Protein AF-A0A7C3AGG8-F1 (afdb_monomer)

Mean predicted aligned error: 9.26 Å

Secondary structure (DSSP, 8-state):
-------------------------B-STTSTTSS---------SS--GGG-S-----SS---PPPEEETTEEEEE-TTSEEEEEEESSSEEEEEEEE-SS---PPPEEETTEEEEE-SS-EEEEEPPP-

Solvent-accessible surface area (backbone atoms only — not comparable to full-atom values): 8206 Å² total; per-residue (Å²): 135,89,82,90,82,85,85,77,81,79,82,83,80,80,77,78,79,73,78,77,72,78,70,55,71,25,35,24,70,39,26,86,84,54,76,60,78,73,89,82,82,80,75,78,94,71,84,60,84,83,69,51,69,74,86,80,88,64,96,54,54,62,80,24,50,65,24,29,49,85,44,28,37,41,3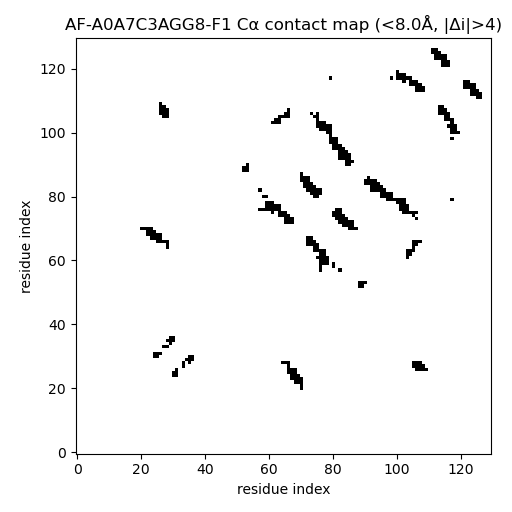3,38,17,31,71,12,32,42,38,31,28,38,62,66,75,58,73,44,85,73,48,77,42,80,67,87,42,42,18,61,47,46,43,36,53,58,93,76,28,39,38,41,51,38,80,90,48,79,45,78,47,66,73,78,82,127

Sequence (130 aa):
MHTHGSITRAVLASLLLSSAAFAGTWPRFRGPNGQGISDARTLPIQWTDEDYAWKIDLPGTGPSSPVWLDNRLYCITREGRCVVLQAGRNYSLLAVNDLGEPSDATPAVADERMYLRTSSRLMCLTAKRQ

pLDDT: mean 86.28, std 18.09, range [36.0, 98.44]

Radius of gyration: 22.55 Å; Cα contacts (8 Å, |Δi|>4): 213; chains: 1; bounding box: 60×29×83 Å

Structure (mmCIF, N/CA/C/O backbone):
data_AF-A0A7C3AGG8-F1
#
_entry.id   AF-A0A7C3AGG8-F1
#
loop_
_atom_site.group_PDB
_atom_site.id
_atom_site.type_symbol
_atom_site.label_atom_id
_atom_site.label_alt_id
_atom_site.label_comp_id
_atom_site.label_asym_id
_atom_site.label_entity_id
_atom_site.label_seq_id
_atom_site.pdbx_PDB_ins_code
_atom_site.Cartn_x
_atom_site.Cartn_y
_atom_site.Cartn_z
_atom_site.occupancy
_atom_site.B_iso_or_equiv
_atom_site.auth_seq_id
_atom_site.auth_comp_id
_atom_site.auth_asym_id
_atom_site.auth_atom_id
_atom_site.pdbx_PDB_model_num
ATOM 1 N N . MET A 1 1 ? -41.739 -16.751 -65.254 1.00 41.16 1 MET A N 1
ATOM 2 C CA . MET A 1 1 ? -40.263 -16.740 -65.280 1.00 41.16 1 MET A CA 1
ATOM 3 C C . MET A 1 1 ? -39.810 -15.959 -64.058 1.00 41.16 1 MET A C 1
ATOM 5 O O . MET A 1 1 ? -40.237 -14.827 -63.887 1.00 41.16 1 MET A O 1
ATOM 9 N N . HIS A 1 2 ? -39.134 -16.647 -63.142 1.00 40.78 2 HIS A N 1
ATOM 10 C CA . HIS A 1 2 ? -38.761 -16.186 -61.803 1.00 40.78 2 HIS A CA 1
ATOM 11 C C . HIS A 1 2 ? -37.865 -14.941 -61.820 1.00 40.78 2 HIS A C 1
ATOM 13 O O . HIS A 1 2 ? -37.030 -14.849 -62.707 1.00 40.78 2 HIS A O 1
ATOM 19 N N . THR A 1 3 ? -37.973 -14.085 -60.793 1.00 41.75 3 THR A N 1
ATOM 20 C CA . THR A 1 3 ? -36.878 -13.826 -59.829 1.00 41.75 3 THR A CA 1
ATOM 21 C C . THR A 1 3 ? -37.359 -12.952 -58.664 1.00 41.75 3 THR A C 1
ATOM 23 O O . THR A 1 3 ? -37.824 -11.833 -58.862 1.00 41.75 3 THR A O 1
ATOM 26 N N . HIS A 1 4 ? -37.214 -13.479 -57.446 1.00 42.56 4 HIS A N 1
ATOM 27 C CA . HIS A 1 4 ? -37.256 -12.741 -56.182 1.00 42.56 4 HIS A CA 1
ATOM 28 C C . HIS A 1 4 ? -35.941 -11.974 -55.972 1.00 42.56 4 HIS A C 1
ATOM 30 O O . HIS A 1 4 ? -34.875 -12.503 -56.274 1.00 42.56 4 HIS A O 1
ATOM 36 N N . GLY A 1 5 ? -36.007 -10.784 -55.372 1.00 36.00 5 GLY A N 1
ATOM 37 C CA . GLY A 1 5 ? -34.848 -10.066 -54.836 1.00 36.00 5 GLY A CA 1
ATOM 38 C C . GLY A 1 5 ? -35.155 -9.548 -53.433 1.00 36.00 5 GLY A C 1
ATOM 39 O O . GLY A 1 5 ? -35.683 -8.453 -53.277 1.00 36.00 5 GLY A O 1
ATOM 40 N N . SER A 1 6 ? -34.872 -10.367 -52.418 1.00 41.41 6 SER A N 1
ATOM 41 C CA . SER A 1 6 ? -34.982 -10.018 -50.997 1.00 41.41 6 SER A CA 1
ATOM 42 C C . SER A 1 6 ? -33.801 -9.134 -50.594 1.00 41.41 6 SER A C 1
ATOM 44 O O . SER A 1 6 ? -32.658 -9.585 -50.627 1.00 41.41 6 SER A O 1
ATOM 46 N N . ILE A 1 7 ? -34.060 -7.886 -50.200 1.00 52.44 7 ILE A N 1
ATOM 47 C CA . ILE A 1 7 ? -33.045 -7.000 -49.616 1.00 52.44 7 ILE A CA 1
ATOM 48 C C . ILE A 1 7 ? -33.050 -7.222 -48.103 1.00 52.44 7 ILE A C 1
ATOM 50 O O . ILE A 1 7 ? -33.751 -6.538 -47.360 1.00 52.44 7 ILE A O 1
ATOM 54 N N . THR A 1 8 ? -32.257 -8.180 -47.634 1.00 45.53 8 THR A N 1
ATOM 55 C CA . THR A 1 8 ? -31.951 -8.315 -46.206 1.00 45.53 8 THR A CA 1
ATOM 56 C C . THR A 1 8 ? -30.713 -7.465 -45.918 1.00 45.53 8 THR A C 1
ATOM 58 O O . THR A 1 8 ? -29.589 -7.869 -46.206 1.00 45.53 8 THR A O 1
ATOM 61 N N . ARG A 1 9 ? -30.902 -6.243 -45.405 1.00 51.81 9 ARG A N 1
ATOM 62 C CA . ARG A 1 9 ? -29.795 -5.395 -44.931 1.00 51.81 9 ARG A CA 1
ATOM 63 C C . ARG A 1 9 ? -29.236 -5.985 -43.635 1.00 51.81 9 ARG A C 1
ATOM 65 O O . ARG A 1 9 ? -29.925 -6.018 -42.620 1.00 51.81 9 ARG A O 1
ATOM 72 N N . ALA A 1 10 ? -27.997 -6.460 -43.697 1.00 49.22 10 ALA A N 1
ATOM 73 C CA . ALA A 1 10 ? -27.245 -6.970 -42.560 1.00 49.22 10 ALA A CA 1
ATOM 74 C C . ALA A 1 10 ? -27.031 -5.876 -41.498 1.00 49.22 10 ALA A C 1
ATOM 76 O O . ALA 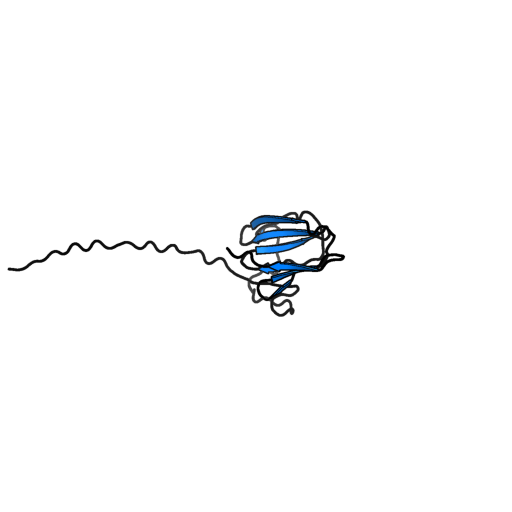A 1 10 ? -26.577 -4.774 -41.809 1.00 49.22 10 ALA A O 1
ATOM 77 N N . VAL A 1 11 ? -27.345 -6.194 -40.241 1.00 51.88 11 VAL A N 1
ATOM 78 C CA . VAL A 1 11 ? -26.970 -5.397 -39.068 1.00 51.88 11 VAL A CA 1
ATOM 79 C C . VAL A 1 11 ? -25.490 -5.660 -38.793 1.00 51.88 11 VAL A C 1
ATOM 81 O O . VAL A 1 11 ? -25.108 -6.784 -38.471 1.00 51.88 11 VAL A O 1
ATOM 84 N N . LEU A 1 12 ? -24.646 -4.640 -38.952 1.00 51.59 12 LEU A N 1
ATOM 85 C CA . LEU A 1 12 ? -23.227 -4.717 -38.612 1.00 51.59 12 LEU A CA 1
ATOM 86 C C . LEU A 1 12 ? -23.092 -4.618 -37.083 1.00 51.59 12 LEU A C 1
ATOM 88 O O . LEU A 1 12 ? -23.185 -3.534 -36.512 1.00 51.59 12 LEU A O 1
ATOM 92 N N . ALA A 1 13 ? -22.914 -5.753 -36.408 1.00 54.69 13 ALA A N 1
ATOM 93 C CA . ALA A 1 13 ? -22.566 -5.782 -34.992 1.00 54.69 13 ALA A CA 1
ATOM 94 C C . ALA A 1 13 ? -21.086 -5.399 -34.835 1.00 54.69 13 ALA A C 1
ATOM 96 O O . ALA A 1 13 ? -20.188 -6.193 -35.111 1.00 54.69 13 ALA A O 1
ATOM 97 N N . SER A 1 14 ? -20.819 -4.164 -34.421 1.00 61.00 14 SER A N 1
ATOM 98 C CA . SER A 1 14 ? -19.486 -3.713 -34.024 1.00 61.00 14 SER A CA 1
ATOM 99 C C . SER A 1 14 ? -19.086 -4.396 -32.712 1.00 61.00 14 SER A C 1
ATOM 101 O O . SER A 1 14 ? -19.568 -4.016 -31.644 1.00 61.00 14 SER A O 1
ATOM 103 N N . LEU A 1 15 ? -18.219 -5.414 -32.786 1.00 60.12 15 LEU A N 1
ATOM 104 C CA . LEU A 1 15 ? -17.567 -5.991 -31.610 1.00 60.12 15 LEU A CA 1
ATOM 105 C C . LEU A 1 15 ? -16.642 -4.938 -30.988 1.00 60.12 15 LEU A C 1
ATOM 107 O O . LEU A 1 15 ? -15.581 -4.626 -31.526 1.00 60.12 15 LEU A O 1
ATOM 111 N N . LEU A 1 16 ? -17.039 -4.408 -29.833 1.00 58.28 16 LEU A N 1
ATOM 112 C CA . LEU A 1 16 ? -16.130 -3.717 -28.929 1.00 58.28 16 LEU A CA 1
ATOM 113 C C . LEU A 1 16 ? -15.130 -4.757 -28.411 1.00 58.28 16 LEU A C 1
ATOM 115 O O . LEU A 1 16 ? -15.477 -5.601 -27.586 1.00 58.28 16 LEU A O 1
ATOM 119 N N . LEU A 1 17 ? -13.893 -4.723 -28.912 1.00 53.06 17 LEU A N 1
ATOM 120 C CA . LEU A 1 17 ? -12.782 -5.421 -28.271 1.00 53.06 17 LEU A CA 1
ATOM 121 C C . LEU A 1 17 ? -12.525 -4.728 -26.929 1.00 53.06 17 LEU A C 1
ATOM 123 O O . LEU A 1 17 ? -11.778 -3.753 -26.844 1.00 53.06 17 LEU A O 1
ATOM 127 N N . SER A 1 18 ? -13.173 -5.216 -25.874 1.00 58.22 18 SER A N 1
ATOM 128 C CA . SER A 1 18 ? -12.783 -4.899 -24.507 1.00 58.22 18 SER A CA 1
ATOM 129 C C . SER A 1 18 ? -11.335 -5.341 -24.334 1.00 58.22 18 SER A C 1
ATOM 131 O O . SER A 1 18 ? -11.038 -6.534 -24.362 1.00 58.22 18 SER A O 1
ATOM 133 N N . SER A 1 19 ? -10.427 -4.375 -24.193 1.00 57.91 19 SER A N 1
ATOM 134 C CA . SER A 1 19 ? -9.077 -4.624 -23.698 1.00 57.91 19 SER A CA 1
ATOM 135 C C . SER A 1 19 ? -9.210 -5.417 -22.400 1.00 57.91 19 SER A C 1
ATOM 137 O O . SER A 1 19 ? -9.727 -4.900 -21.407 1.00 57.91 19 SER A O 1
ATOM 139 N N . ALA A 1 20 ? -8.823 -6.692 -22.422 1.00 54.72 20 ALA A N 1
ATOM 140 C CA . ALA A 1 20 ? -8.723 -7.479 -21.209 1.00 54.72 20 ALA A CA 1
ATOM 141 C C . ALA A 1 20 ? -7.612 -6.845 -20.368 1.00 54.72 20 ALA A C 1
ATOM 143 O O . ALA A 1 20 ? -6.425 -7.056 -20.617 1.00 54.72 20 ALA A O 1
ATOM 144 N N . ALA A 1 21 ? -7.999 -6.006 -19.406 1.00 55.34 21 ALA A N 1
ATOM 145 C CA . ALA A 1 21 ? -7.084 -5.545 -18.381 1.00 55.34 21 ALA A CA 1
ATOM 146 C C . ALA A 1 21 ? -6.508 -6.787 -17.693 1.00 55.34 21 ALA A C 1
ATOM 148 O O . ALA A 1 21 ? -7.246 -7.706 -17.333 1.00 55.34 21 ALA A O 1
ATOM 149 N N . PHE A 1 22 ? -5.186 -6.838 -17.564 1.00 55.91 22 PHE A N 1
ATOM 150 C CA . PHE A 1 22 ? -4.497 -7.966 -16.959 1.00 55.91 22 PHE A CA 1
ATOM 151 C C . PHE A 1 22 ? -4.847 -8.015 -15.465 1.00 55.91 22 PHE A C 1
ATOM 153 O O . PHE A 1 22 ? -4.269 -7.299 -14.651 1.00 55.91 22 PHE A O 1
ATOM 160 N N . ALA A 1 23 ? -5.849 -8.817 -15.110 1.00 60.97 23 ALA A N 1
ATOM 161 C CA . ALA A 1 23 ? -6.329 -8.971 -13.744 1.00 60.97 23 ALA A CA 1
ATOM 162 C C . ALA A 1 23 ? -5.416 -9.933 -12.966 1.00 60.97 23 ALA A C 1
ATOM 164 O O . ALA A 1 23 ? -5.757 -11.088 -12.721 1.00 60.97 23 ALA A O 1
ATOM 165 N N . GLY A 1 24 ? -4.220 -9.467 -12.605 1.00 73.12 24 GLY A N 1
ATOM 166 C CA . GLY A 1 24 ? -3.381 -10.140 -11.615 1.00 73.12 24 GLY A CA 1
ATOM 167 C C . GLY A 1 24 ? -3.902 -9.888 -10.197 1.00 73.12 24 GLY A C 1
ATOM 168 O O . GLY A 1 24 ? -4.408 -8.805 -9.907 1.00 73.12 24 GLY A O 1
ATOM 169 N N . THR A 1 25 ? -3.783 -10.877 -9.306 1.00 87.75 25 THR A N 1
ATOM 170 C CA . THR A 1 25 ? -4.129 -10.726 -7.881 1.00 87.75 25 THR A CA 1
ATOM 171 C C . THR A 1 25 ? -2.937 -11.095 -6.999 1.00 87.75 25 THR A C 1
ATOM 173 O O . THR A 1 25 ? -2.364 -12.175 -7.124 1.00 87.75 25 THR A O 1
ATOM 176 N N . TRP A 1 26 ? -2.579 -10.203 -6.077 1.00 95.12 26 TRP A N 1
ATOM 177 C CA . TRP A 1 26 ? -1.569 -10.396 -5.035 1.00 95.12 26 TRP A CA 1
ATOM 178 C C . TRP A 1 26 ? -2.149 -9.883 -3.708 1.00 95.12 26 TRP A C 1
ATOM 180 O O . TRP A 1 26 ? -1.904 -8.740 -3.321 1.00 95.12 26 TRP A O 1
ATOM 190 N N . PRO A 1 27 ? -2.986 -10.687 -3.030 1.00 95.25 27 PRO A N 1
ATOM 191 C CA . PRO A 1 27 ? -3.999 -10.177 -2.103 1.00 95.25 27 PRO A CA 1
ATOM 192 C C . PRO A 1 27 ? -3.474 -9.874 -0.691 1.00 95.25 27 PRO A C 1
ATOM 194 O O . PRO A 1 27 ? -4.218 -9.373 0.147 1.00 95.25 27 PRO A O 1
ATOM 197 N N . ARG A 1 28 ? -2.224 -10.227 -0.379 1.00 95.88 28 ARG A N 1
ATOM 198 C CA . ARG A 1 28 ? -1.649 -10.182 0.976 1.00 95.88 28 ARG A CA 1
ATOM 199 C C . ARG A 1 28 ? -0.127 -10.128 0.922 1.00 95.88 28 ARG A C 1
ATOM 201 O O . ARG A 1 28 ? 0.476 -10.358 -0.130 1.00 95.88 28 ARG A O 1
ATOM 208 N N . PHE A 1 29 ? 0.501 -9.926 2.081 1.00 96.50 29 PHE A N 1
ATOM 209 C CA . PHE A 1 29 ? 1.945 -10.106 2.226 1.00 96.50 29 PHE A CA 1
ATOM 210 C C . PHE A 1 29 ? 2.362 -11.489 1.707 1.00 96.50 29 PHE A C 1
ATOM 212 O O . PHE A 1 29 ? 1.791 -12.508 2.111 1.00 96.50 29 PHE A O 1
ATOM 219 N N . ARG A 1 30 ? 3.351 -11.502 0.804 1.00 95.56 30 ARG A N 1
ATOM 220 C CA . ARG A 1 30 ? 3.853 -12.700 0.108 1.00 95.56 30 ARG A CA 1
ATOM 221 C C . ARG A 1 30 ? 2.841 -13.404 -0.818 1.00 95.56 30 ARG A C 1
ATOM 223 O O . ARG A 1 30 ? 3.021 -14.574 -1.141 1.00 95.56 30 ARG A O 1
ATOM 230 N N . GLY A 1 31 ? 1.810 -12.709 -1.286 1.00 94.75 31 GLY A N 1
ATOM 231 C CA . GLY A 1 31 ? 0.997 -13.166 -2.415 1.00 94.75 31 GLY A CA 1
ATOM 232 C C . GLY A 1 31 ? -0.035 -14.247 -2.080 1.00 94.75 31 GLY A C 1
ATOM 233 O O . GLY A 1 31 ? -0.292 -14.508 -0.903 1.00 94.75 31 GLY A O 1
ATOM 234 N N . PRO A 1 32 ? -0.664 -14.863 -3.100 1.00 93.00 32 PRO A N 1
ATOM 235 C CA . PRO A 1 32 ? -1.879 -15.675 -2.947 1.00 93.00 32 PRO A CA 1
ATOM 236 C C . PRO A 1 32 ? -1.773 -16.823 -1.937 1.00 93.00 32 PRO A C 1
ATOM 238 O O . PRO A 1 32 ? -2.712 -17.076 -1.188 1.00 93.00 32 PRO A O 1
ATOM 241 N N . ASN A 1 33 ? -0.613 -17.477 -1.863 1.00 92.50 33 ASN A N 1
ATOM 242 C CA . ASN A 1 33 ? -0.344 -18.588 -0.946 1.00 92.50 33 ASN A CA 1
ATOM 243 C C . ASN A 1 33 ? 0.598 -18.211 0.217 1.00 92.50 33 ASN A C 1
ATOM 245 O O . ASN A 1 33 ? 1.009 -19.078 0.985 1.00 92.50 33 ASN A O 1
ATOM 249 N N . GLY A 1 34 ? 0.975 -16.933 0.345 1.00 93.50 34 GLY A N 1
ATOM 250 C CA . GLY A 1 34 ? 1.881 -16.450 1.390 1.00 93.50 34 GLY A CA 1
ATOM 251 C C . GLY A 1 34 ? 3.347 -16.884 1.246 1.00 93.50 34 GLY A C 1
ATOM 252 O O . GLY A 1 34 ? 4.122 -16.688 2.184 1.00 93.50 34 GLY A O 1
ATOM 253 N N . GLN A 1 35 ? 3.749 -17.454 0.106 1.00 95.94 35 GLN A N 1
ATOM 254 C CA . GLN A 1 35 ? 5.122 -17.927 -0.121 1.00 95.94 35 GLN A CA 1
ATOM 255 C C . GLN A 1 35 ? 6.024 -16.896 -0.810 1.00 95.94 35 GLN A C 1
ATOM 257 O O . GLN A 1 35 ? 7.242 -17.007 -0.734 1.00 95.94 35 GLN A O 1
ATOM 262 N N . GLY A 1 36 ? 5.449 -15.872 -1.440 1.00 94.00 36 GLY A N 1
ATOM 263 C CA . GLY A 1 36 ? 6.195 -14.823 -2.136 1.00 94.00 36 GLY A CA 1
ATOM 264 C C . GLY A 1 36 ? 6.676 -15.256 -3.517 1.00 94.00 36 GLY A C 1
ATOM 265 O O . GLY A 1 36 ? 7.680 -14.742 -3.996 1.00 94.00 36 GLY A O 1
ATOM 266 N N . ILE A 1 37 ? 5.979 -16.205 -4.144 1.00 93.56 37 ILE A N 1
ATOM 267 C CA . ILE A 1 37 ? 6.335 -16.760 -5.451 1.00 93.56 37 ILE A CA 1
ATOM 268 C C . ILE A 1 37 ? 5.445 -16.126 -6.524 1.00 93.56 37 ILE A C 1
ATOM 270 O O . ILE A 1 37 ? 4.231 -16.037 -6.353 1.00 93.56 37 ILE A O 1
ATOM 274 N N . SER A 1 38 ? 6.065 -15.685 -7.618 1.00 90.94 38 SER A N 1
ATOM 275 C CA . SER A 1 38 ? 5.408 -15.176 -8.824 1.00 90.94 38 SER A CA 1
ATOM 276 C C . SER A 1 38 ? 5.790 -16.043 -10.021 1.00 90.94 38 SER A C 1
ATOM 278 O O . SER A 1 38 ? 6.913 -16.546 -10.088 1.00 90.94 38 SER A O 1
ATOM 280 N N . ASP A 1 39 ? 4.883 -16.170 -10.988 1.00 90.81 39 ASP A N 1
ATOM 281 C CA . ASP A 1 39 ? 5.135 -16.873 -12.250 1.00 90.81 39 ASP A CA 1
ATOM 282 C C . ASP A 1 39 ? 5.878 -16.011 -13.283 1.00 90.81 39 ASP A C 1
ATOM 284 O O . ASP A 1 39 ? 6.229 -16.498 -14.358 1.00 90.81 39 ASP A O 1
ATOM 288 N N . ALA A 1 40 ? 6.141 -14.735 -12.979 1.00 89.81 40 ALA A N 1
ATOM 289 C CA . ALA A 1 40 ? 6.854 -13.832 -13.876 1.00 89.81 40 ALA A CA 1
ATOM 290 C C . ALA A 1 40 ? 8.278 -14.341 -14.177 1.00 89.81 40 ALA A C 1
ATOM 292 O O . ALA A 1 40 ? 9.071 -14.589 -13.270 1.00 89.81 40 ALA A O 1
ATOM 293 N N . ARG A 1 41 ? 8.617 -14.463 -15.468 1.00 90.62 41 ARG A N 1
ATOM 294 C CA . ARG A 1 41 ? 9.938 -14.930 -15.945 1.00 90.62 41 ARG A CA 1
ATOM 295 C C . ARG A 1 41 ? 10.721 -13.894 -16.750 1.00 90.62 41 ARG A C 1
ATOM 297 O O . ARG A 1 41 ? 11.845 -14.164 -17.146 1.00 90.62 41 ARG A O 1
ATOM 304 N N . THR A 1 42 ? 10.124 -12.737 -17.021 1.00 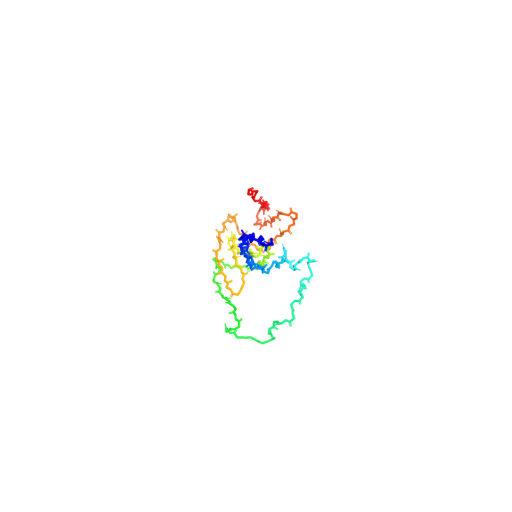90.75 42 THR A N 1
ATOM 305 C CA . THR A 1 42 ? 10.604 -11.783 -18.034 1.00 90.75 42 THR A CA 1
ATOM 306 C C . THR A 1 42 ? 11.204 -10.507 -17.448 1.00 90.75 42 THR A C 1
ATOM 308 O O . THR A 1 42 ? 11.478 -9.575 -18.197 1.00 90.75 42 THR A O 1
ATOM 311 N N . LEU A 1 43 ? 11.354 -10.419 -16.124 1.00 92.88 43 LEU A N 1
ATOM 312 C CA . LEU A 1 43 ? 11.940 -9.237 -15.495 1.00 92.88 43 LEU A CA 1
ATOM 313 C C . LEU A 1 43 ? 13.457 -9.196 -15.734 1.00 92.88 43 LEU A C 1
ATOM 315 O O . LEU A 1 43 ? 14.101 -10.250 -15.708 1.00 92.88 43 LEU A O 1
ATOM 319 N N . PRO A 1 44 ? 14.034 -8.005 -15.959 1.00 94.50 44 PRO A N 1
ATOM 320 C CA . PRO A 1 44 ? 15.468 -7.867 -16.161 1.00 94.50 44 PRO A CA 1
ATOM 321 C C . PRO A 1 44 ? 16.242 -8.180 -14.869 1.00 94.50 44 PRO A C 1
ATOM 323 O O . PRO A 1 44 ? 15.786 -7.883 -13.766 1.00 94.50 44 PRO A O 1
ATOM 326 N N . ILE A 1 45 ? 17.434 -8.772 -15.006 1.00 95.81 45 ILE A N 1
ATOM 327 C CA . ILE A 1 45 ? 18.343 -9.060 -13.875 1.00 95.81 45 ILE A CA 1
ATOM 328 C C . ILE A 1 45 ? 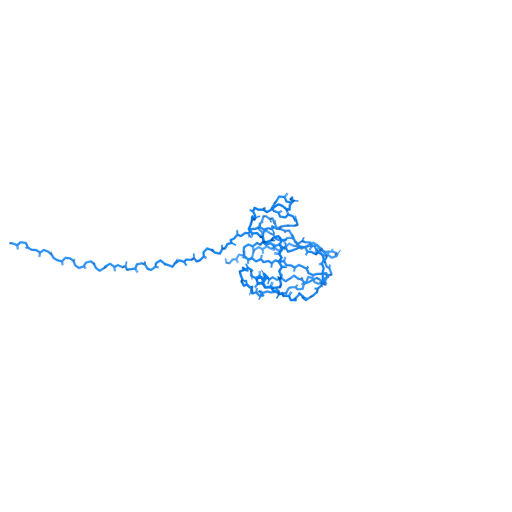19.270 -7.882 -13.530 1.00 95.81 45 ILE A C 1
ATOM 330 O O . ILE A 1 45 ? 19.883 -7.867 -12.467 1.00 95.81 45 ILE A O 1
ATOM 334 N N . GLN A 1 46 ? 19.378 -6.909 -14.434 1.00 96.88 46 GLN A N 1
ATOM 335 C CA . GLN A 1 46 ? 20.057 -5.625 -14.268 1.00 96.88 46 GLN A CA 1
ATOM 336 C C . GLN A 1 46 ? 19.154 -4.564 -14.886 1.00 96.88 46 GLN A C 1
ATOM 338 O O . GLN A 1 46 ? 18.623 -4.805 -15.967 1.00 96.88 46 GLN A O 1
ATOM 343 N N . TRP A 1 47 ? 18.975 -3.428 -14.220 1.00 96.69 47 TRP A N 1
ATOM 344 C CA . TRP A 1 47 ? 18.100 -2.367 -14.707 1.00 96.69 47 TRP A CA 1
ATOM 345 C C . TRP A 1 47 ? 18.610 -0.980 -14.323 1.00 96.69 47 TRP A C 1
ATOM 347 O O . TRP A 1 47 ? 19.403 -0.829 -13.388 1.00 96.69 47 TRP A O 1
ATOM 357 N N . THR A 1 48 ? 18.137 0.026 -15.048 1.00 97.31 48 THR A N 1
ATOM 358 C CA . THR A 1 48 ? 18.416 1.448 -14.836 1.00 97.31 48 THR A CA 1
ATOM 359 C C . THR A 1 48 ? 17.117 2.230 -14.634 1.00 97.31 48 THR A C 1
ATOM 361 O O . THR A 1 48 ? 16.032 1.659 -14.501 1.00 97.31 48 THR A O 1
ATOM 364 N N . ASP A 1 49 ? 17.219 3.557 -14.558 1.00 96.50 49 ASP A N 1
ATOM 365 C CA . ASP A 1 49 ? 16.059 4.423 -14.354 1.00 96.50 49 ASP A CA 1
ATOM 366 C C . ASP A 1 49 ? 15.076 4.395 -15.542 1.00 96.50 49 ASP A C 1
ATOM 368 O O . ASP A 1 49 ? 13.884 4.656 -15.374 1.00 96.50 49 ASP A O 1
ATOM 372 N N . GLU A 1 50 ? 15.562 4.027 -16.725 1.00 95.50 50 GLU A N 1
ATOM 373 C CA . GLU A 1 50 ? 14.800 3.901 -17.966 1.00 95.50 50 GLU A CA 1
ATOM 374 C C . GLU A 1 50 ? 13.908 2.650 -18.008 1.00 95.50 50 GLU A C 1
ATOM 376 O O . GLU A 1 50 ? 12.941 2.612 -18.771 1.00 95.50 50 GLU A O 1
ATOM 381 N N . ASP A 1 51 ? 14.197 1.638 -17.184 1.00 95.88 51 ASP A N 1
ATOM 382 C CA . ASP A 1 51 ? 13.413 0.399 -17.124 1.00 95.88 51 ASP A CA 1
ATOM 383 C C . ASP A 1 51 ? 12.148 0.535 -16.264 1.00 95.88 51 ASP A C 1
ATOM 385 O O . ASP A 1 51 ? 11.236 -0.299 -16.343 1.00 95.88 51 ASP A O 1
ATOM 389 N N . TYR A 1 52 ? 12.054 1.580 -15.433 1.00 95.56 52 TYR A N 1
ATOM 390 C CA . TYR A 1 52 ? 10.845 1.835 -14.657 1.00 95.56 52 TYR A CA 1
ATOM 391 C C . TYR A 1 52 ? 9.705 2.259 -15.584 1.00 95.56 52 TYR A C 1
ATOM 393 O O . TYR A 1 52 ? 9.757 3.304 -16.228 1.00 95.56 52 TYR A O 1
ATOM 401 N N . ALA A 1 53 ? 8.607 1.500 -15.568 1.00 95.19 53 ALA A N 1
ATOM 402 C CA . ALA A 1 53 ? 7.369 1.922 -16.223 1.00 95.19 53 ALA A CA 1
ATOM 403 C C . ALA A 1 53 ? 6.850 3.251 -15.642 1.00 95.19 53 ALA A C 1
ATOM 405 O O . ALA A 1 53 ? 6.296 4.081 -16.360 1.00 95.19 53 ALA A O 1
ATOM 406 N N . TRP A 1 54 ? 7.027 3.446 -14.333 1.00 96.31 54 TRP A N 1
ATOM 407 C CA . TRP A 1 54 ? 6.697 4.675 -13.623 1.00 96.31 54 TRP A CA 1
ATOM 408 C C . TRP A 1 54 ? 7.326 4.691 -12.226 1.00 96.31 54 TRP A C 1
ATOM 410 O O . TRP A 1 54 ? 7.599 3.645 -11.636 1.00 96.31 54 TRP A O 1
ATOM 420 N N . LYS A 1 55 ? 7.507 5.901 -11.686 1.00 95.50 55 LYS A N 1
ATOM 421 C CA . LYS A 1 55 ? 7.882 6.179 -10.293 1.00 95.50 55 LYS A CA 1
ATOM 422 C C . LYS A 1 55 ? 6.927 7.230 -9.736 1.00 95.50 55 LYS A C 1
ATOM 424 O O . LYS A 1 55 ? 6.555 8.153 -10.460 1.00 95.50 55 LYS A O 1
ATOM 429 N N . ILE A 1 56 ? 6.529 7.078 -8.476 1.00 95.25 56 ILE A N 1
ATOM 430 C CA . ILE A 1 56 ? 5.686 8.051 -7.776 1.00 95.25 56 ILE A CA 1
ATOM 431 C C . ILE A 1 56 ? 6.218 8.285 -6.372 1.00 95.25 56 ILE A C 1
ATOM 433 O O . ILE A 1 56 ? 6.674 7.343 -5.721 1.00 95.25 56 ILE A O 1
ATOM 437 N N . ASP A 1 57 ? 6.076 9.515 -5.895 1.00 96.25 57 ASP A N 1
ATOM 438 C CA . ASP A 1 57 ? 6.259 9.820 -4.485 1.00 96.25 57 ASP A CA 1
ATOM 439 C C . ASP A 1 57 ? 4.987 9.450 -3.723 1.00 96.25 57 ASP A C 1
ATOM 441 O O . ASP A 1 57 ? 3.870 9.810 -4.109 1.00 96.25 57 ASP A O 1
ATOM 445 N N . LEU A 1 58 ? 5.150 8.708 -2.630 1.00 96.81 58 LEU A N 1
ATOM 446 C CA . LEU A 1 58 ? 4.057 8.417 -1.713 1.00 96.81 58 LEU A CA 1
ATOM 447 C C . LEU A 1 58 ? 3.972 9.518 -0.645 1.00 96.81 58 LEU A C 1
ATOM 449 O O . LEU A 1 58 ? 5.003 10.048 -0.228 1.00 96.81 58 LEU A O 1
ATOM 453 N N . PRO A 1 59 ? 2.766 9.855 -0.152 1.00 96.62 59 PRO A N 1
ATOM 454 C CA . PRO A 1 59 ? 2.569 10.825 0.921 1.00 96.62 59 PRO A CA 1
ATOM 455 C C . PRO A 1 59 ? 2.921 10.206 2.283 1.00 96.62 59 PRO A C 1
ATOM 457 O O . PRO A 1 59 ? 2.063 10.073 3.156 1.00 96.62 59 PRO A O 1
ATOM 460 N N . GLY A 1 60 ? 4.170 9.768 2.437 1.00 96.31 60 GLY A N 1
ATOM 461 C CA . GLY A 1 60 ? 4.625 9.041 3.609 1.00 96.31 60 GLY A CA 1
ATOM 462 C C . GLY A 1 60 ? 5.693 7.991 3.322 1.00 96.31 60 GLY A C 1
ATOM 463 O O . GLY A 1 60 ? 6.076 7.749 2.180 1.00 96.31 60 GLY A O 1
ATOM 464 N N . THR A 1 61 ? 6.157 7.337 4.381 1.00 97.00 61 THR A N 1
ATOM 465 C CA . THR A 1 61 ? 7.165 6.264 4.327 1.00 97.00 61 THR A CA 1
ATOM 466 C C . THR A 1 61 ? 6.618 5.012 4.983 1.00 97.00 61 THR A C 1
ATOM 468 O O . THR A 1 61 ? 5.702 5.112 5.778 1.00 97.00 61 THR A O 1
ATOM 471 N N . GLY A 1 62 ? 7.164 3.823 4.747 1.00 95.06 62 GLY A N 1
ATOM 472 C CA . GLY A 1 62 ? 6.768 2.668 5.554 1.00 95.06 62 GLY A CA 1
ATOM 473 C C . GLY A 1 62 ? 7.192 1.326 4.978 1.00 95.06 62 GLY A C 1
ATOM 474 O O . GLY A 1 62 ? 7.586 1.254 3.816 1.00 95.06 62 GLY A O 1
ATOM 475 N N . PRO A 1 63 ? 7.114 0.259 5.787 1.00 96.19 63 PRO A N 1
ATOM 476 C CA . PRO A 1 63 ? 7.523 -1.083 5.391 1.00 96.19 63 PRO A CA 1
ATOM 477 C C . PRO A 1 63 ? 6.393 -1.898 4.741 1.00 96.19 63 PRO A C 1
ATOM 479 O O . PRO A 1 63 ? 6.630 -3.028 4.312 1.00 96.19 63 PRO A O 1
ATOM 482 N N . SER A 1 64 ? 5.159 -1.380 4.699 1.00 96.88 64 SER A N 1
ATOM 483 C CA . SER A 1 64 ? 4.021 -2.118 4.150 1.00 96.88 64 SER A CA 1
ATOM 484 C C . SER A 1 64 ? 4.258 -2.473 2.683 1.00 96.88 64 SER A C 1
ATOM 486 O O . SER A 1 64 ? 4.557 -1.617 1.855 1.00 96.88 64 SER A O 1
ATOM 488 N N . SER A 1 65 ? 4.030 -3.739 2.335 1.00 96.19 65 SER A N 1
ATOM 489 C CA . SER A 1 65 ? 3.994 -4.159 0.936 1.00 96.19 65 SER A CA 1
ATOM 490 C C . SER A 1 65 ? 2.706 -3.672 0.256 1.00 96.19 65 SER A C 1
ATOM 492 O O . SER A 1 65 ? 1.688 -3.496 0.935 1.00 96.19 65 SER A O 1
ATOM 494 N N . PRO A 1 66 ? 2.708 -3.469 -1.072 1.00 95.75 66 PRO A N 1
ATOM 495 C CA . PRO A 1 66 ? 1.478 -3.238 -1.812 1.00 95.75 66 PRO A CA 1
ATOM 496 C C . PRO A 1 66 ? 0.660 -4.532 -1.945 1.00 95.75 66 PRO A C 1
ATOM 498 O O . PRO A 1 66 ? 1.209 -5.634 -2.016 1.00 95.75 66 PRO A O 1
ATOM 501 N N . VAL A 1 67 ? -0.659 -4.384 -2.030 1.00 96.38 67 VAL A N 1
ATOM 502 C CA . VAL A 1 67 ? -1.603 -5.447 -2.406 1.00 96.38 67 VAL A CA 1
ATOM 503 C C . VAL A 1 67 ? -2.209 -5.124 -3.764 1.00 96.38 67 VAL A C 1
ATOM 505 O O . VAL A 1 67 ? -2.592 -3.980 -3.997 1.00 96.38 67 VAL A O 1
ATOM 508 N N . TRP A 1 68 ? -2.313 -6.121 -4.645 1.00 95.00 68 TRP A N 1
ATOM 509 C CA . TRP A 1 68 ? -2.926 -5.987 -5.970 1.00 95.00 68 TRP A CA 1
ATOM 510 C C . TRP A 1 68 ? -4.250 -6.748 -6.030 1.00 95.00 68 TRP A C 1
ATOM 512 O O . TRP A 1 68 ? -4.277 -7.957 -5.794 1.00 95.00 68 TRP A O 1
ATOM 522 N N . LEU A 1 69 ? -5.335 -6.047 -6.348 1.00 91.44 69 LEU A N 1
ATOM 523 C CA . LEU A 1 69 ? -6.669 -6.612 -6.544 1.00 91.44 69 LEU A CA 1
ATOM 524 C C . LEU A 1 69 ? -7.377 -5.845 -7.663 1.00 91.44 69 LEU A C 1
ATOM 526 O O . LEU A 1 69 ? -7.372 -4.617 -7.639 1.00 91.44 69 LEU A O 1
ATOM 530 N N . ASP A 1 70 ? -7.986 -6.538 -8.625 1.00 87.75 70 ASP A N 1
ATOM 531 C CA . ASP A 1 70 ? -8.812 -5.940 -9.688 1.00 87.75 70 ASP A CA 1
ATOM 532 C C . ASP A 1 70 ? -8.190 -4.695 -10.337 1.00 87.75 70 ASP A C 1
ATOM 534 O O . ASP A 1 70 ? -8.785 -3.612 -10.390 1.00 87.75 70 ASP A O 1
ATOM 538 N N . ASN A 1 71 ? -6.947 -4.846 -10.805 1.00 88.88 71 ASN A N 1
ATOM 539 C CA . ASN A 1 71 ? -6.175 -3.789 -11.465 1.00 88.88 71 ASN A CA 1
ATOM 540 C C . ASN A 1 71 ? -5.831 -2.576 -10.571 1.00 88.88 71 ASN A C 1
ATOM 542 O O . ASN A 1 71 ? -5.406 -1.533 -11.072 1.00 88.88 71 ASN A O 1
ATOM 546 N N . ARG A 1 72 ? -5.998 -2.709 -9.250 1.00 93.12 72 ARG A N 1
ATOM 547 C CA . ARG A 1 72 ? -5.704 -1.672 -8.260 1.00 93.12 72 ARG A CA 1
ATOM 548 C C . ARG A 1 72 ? -4.626 -2.112 -7.281 1.00 93.12 72 ARG A C 1
ATOM 550 O O . ARG A 1 72 ? -4.724 -3.176 -6.674 1.00 93.12 72 ARG A O 1
ATOM 557 N N . LEU A 1 73 ? -3.610 -1.271 -7.118 1.00 96.12 73 LEU A N 1
ATOM 558 C CA . LEU A 1 73 ? -2.624 -1.379 -6.053 1.00 96.12 73 LEU A CA 1
ATOM 559 C C . LEU A 1 73 ? -3.081 -0.571 -4.844 1.00 96.12 73 LEU A C 1
ATOM 561 O O . LEU A 1 73 ? -3.468 0.588 -4.977 1.00 96.12 73 LEU A O 1
ATOM 565 N N . TYR A 1 74 ? -2.975 -1.182 -3.672 1.00 97.06 74 TYR A N 1
ATOM 566 C CA . TYR A 1 74 ? -3.235 -0.574 -2.376 1.00 97.06 74 TYR A CA 1
ATOM 567 C C . TYR A 1 74 ? -1.930 -0.563 -1.590 1.00 97.06 74 TYR A C 1
ATOM 569 O O . TYR A 1 74 ? -1.385 -1.624 -1.284 1.00 97.06 74 TYR A O 1
ATOM 577 N N . CYS A 1 75 ? -1.422 0.624 -1.274 1.00 97.50 75 CYS A N 1
ATOM 578 C CA . CYS A 1 75 ? -0.183 0.810 -0.527 1.00 97.50 75 CYS A CA 1
ATOM 579 C C . CYS A 1 75 ? -0.468 1.616 0.741 1.00 97.50 75 CYS A C 1
ATOM 581 O O . CYS A 1 75 ? -1.091 2.675 0.669 1.00 97.50 75 CYS A O 1
ATOM 583 N N . ILE A 1 76 ? -0.046 1.102 1.896 1.00 98.31 76 ILE A N 1
ATOM 584 C CA . ILE A 1 76 ? -0.156 1.809 3.173 1.00 98.31 76 ILE A CA 1
ATOM 585 C C . ILE A 1 76 ? 1.184 2.462 3.505 1.00 98.31 76 ILE A C 1
ATOM 587 O O . ILE A 1 76 ? 2.221 1.807 3.456 1.00 98.31 76 ILE A O 1
ATOM 591 N N . THR A 1 77 ? 1.159 3.735 3.883 1.00 98.44 77 THR A N 1
ATOM 592 C CA . THR A 1 77 ? 2.300 4.395 4.525 1.00 98.44 77 THR A CA 1
ATOM 593 C C . THR A 1 77 ? 2.160 4.337 6.047 1.00 98.44 77 THR A C 1
ATOM 595 O O . THR A 1 77 ? 1.053 4.253 6.587 1.00 98.44 77 THR A O 1
ATOM 598 N N . ARG A 1 78 ? 3.287 4.442 6.751 1.00 98.25 78 ARG A N 1
ATOM 599 C CA . ARG A 1 78 ? 3.403 4.469 8.213 1.00 98.25 78 ARG A CA 1
ATOM 600 C C . ARG A 1 78 ? 2.599 5.582 8.849 1.00 98.25 78 ARG A C 1
ATOM 602 O O . ARG A 1 78 ? 2.115 5.409 9.955 1.00 98.25 78 ARG A O 1
ATOM 609 N N . GLU A 1 79 ? 2.382 6.680 8.145 1.00 98.25 79 GLU A N 1
ATOM 610 C CA . GLU A 1 79 ? 1.542 7.804 8.555 1.00 98.25 79 GLU A CA 1
ATOM 611 C C . GLU A 1 79 ? 0.039 7.483 8.468 1.00 98.25 79 GLU A C 1
ATOM 613 O O . GLU A 1 79 ? -0.790 8.355 8.718 1.00 98.25 79 GLU A O 1
ATOM 618 N N . GLY A 1 80 ? -0.332 6.247 8.117 1.00 98.12 80 GLY A N 1
ATOM 619 C CA . GLY A 1 80 ? -1.722 5.817 8.041 1.00 98.12 80 GLY A CA 1
ATOM 620 C C . GLY A 1 80 ? -2.410 6.257 6.754 1.00 98.12 80 GLY A C 1
ATOM 621 O O . GLY A 1 80 ? -3.621 6.458 6.751 1.00 98.12 80 GLY A O 1
ATOM 622 N N . ARG A 1 81 ? -1.671 6.434 5.652 1.00 98.38 81 ARG A N 1
ATOM 623 C CA . ARG A 1 81 ? -2.256 6.755 4.341 1.00 98.38 81 ARG A CA 1
ATOM 624 C C . ARG A 1 81 ? -2.408 5.487 3.517 1.00 98.38 81 ARG A C 1
ATOM 626 O O . ARG A 1 81 ? -1.416 4.832 3.232 1.00 98.38 81 ARG A O 1
ATOM 633 N N . CYS A 1 82 ? -3.625 5.161 3.087 1.00 98.12 82 CYS A N 1
ATOM 634 C CA . CYS A 1 82 ? -3.865 4.122 2.087 1.00 98.12 82 CYS A CA 1
ATOM 635 C C . CYS A 1 82 ? -3.996 4.759 0.697 1.00 98.12 82 CYS A C 1
ATOM 637 O O . CYS A 1 82 ? -5.027 5.352 0.362 1.00 98.12 82 CYS A O 1
ATOM 639 N N . VAL A 1 83 ? -2.933 4.645 -0.096 1.00 98.25 83 VAL A N 1
ATOM 640 C CA . VAL A 1 83 ? -2.847 5.112 -1.483 1.00 98.25 83 VAL A CA 1
ATOM 641 C C . VAL A 1 83 ? -3.379 4.025 -2.409 1.00 98.25 83 VAL A C 1
ATOM 643 O O . VAL A 1 83 ? -2.942 2.876 -2.337 1.00 98.25 83 VAL A O 1
ATOM 646 N N . VAL A 1 84 ? -4.311 4.395 -3.287 1.00 97.69 84 VAL A N 1
ATOM 647 C CA . VAL A 1 84 ? -4.927 3.495 -4.265 1.00 97.69 84 VAL A CA 1
ATOM 648 C C . VA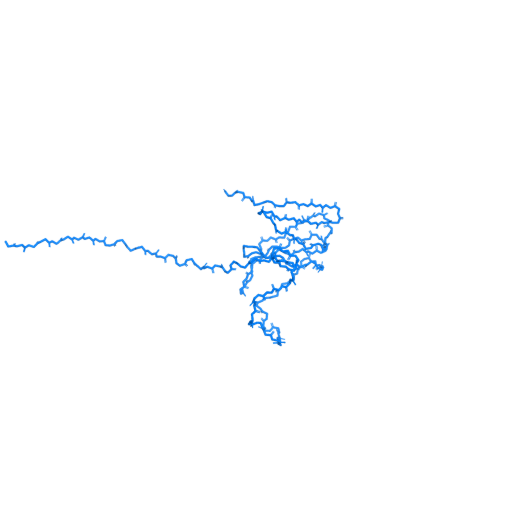L A 1 84 ? -4.556 3.947 -5.667 1.00 97.69 84 VAL A C 1
ATOM 650 O O . VAL A 1 84 ? -4.890 5.060 -6.077 1.00 97.69 84 VAL A O 1
ATOM 653 N N . LEU A 1 85 ? -3.895 3.070 -6.414 1.00 96.81 85 LEU A N 1
ATOM 654 C CA . LEU A 1 85 ? -3.468 3.315 -7.788 1.00 96.81 85 LEU A CA 1
ATOM 655 C C . LEU A 1 85 ? -4.150 2.320 -8.713 1.00 96.81 85 LEU A C 1
ATOM 657 O O . LEU A 1 85 ? -4.187 1.134 -8.406 1.00 96.81 85 LEU A O 1
ATOM 661 N N . GLN A 1 86 ? -4.605 2.761 -9.878 1.00 95.06 86 GLN A N 1
ATOM 662 C CA . GLN A 1 86 ? -4.753 1.853 -11.009 1.00 95.06 86 GLN A CA 1
ATOM 663 C C . GLN A 1 86 ? -3.381 1.697 -11.658 1.00 95.06 86 GLN A C 1
ATOM 665 O O . GLN A 1 86 ? -2.761 2.706 -11.995 1.00 95.06 86 GLN A O 1
ATOM 670 N N . ALA A 1 87 ? -2.897 0.465 -11.816 1.00 88.56 87 ALA A N 1
ATOM 671 C CA . ALA A 1 87 ? -1.520 0.211 -12.235 1.00 88.56 87 ALA A CA 1
ATOM 672 C C . ALA A 1 87 ? -1.442 -0.712 -13.457 1.00 88.56 87 ALA A C 1
ATOM 674 O O . ALA A 1 87 ? -2.075 -1.761 -13.503 1.00 88.56 87 ALA A O 1
ATOM 675 N N . GLY A 1 88 ? -0.630 -0.311 -14.433 1.00 86.38 88 GLY A N 1
ATOM 676 C CA . GLY A 1 88 ? -0.243 -1.077 -15.615 1.00 86.38 88 GLY A CA 1
ATOM 677 C C . GLY A 1 88 ? 1.075 -0.527 -16.166 1.00 86.38 88 GLY A C 1
ATOM 678 O O . GLY A 1 88 ? 1.954 -0.150 -15.394 1.00 86.38 88 GLY A O 1
ATOM 679 N N . ARG A 1 89 ? 1.209 -0.412 -17.497 1.00 88.31 89 ARG A N 1
ATOM 680 C CA . ARG A 1 89 ? 2.347 0.308 -18.113 1.00 88.31 89 ARG A CA 1
ATOM 681 C C . ARG A 1 89 ? 2.394 1.792 -17.740 1.00 88.31 89 ARG A C 1
ATOM 683 O O . ARG A 1 89 ? 3.472 2.354 -17.664 1.00 88.31 89 ARG A O 1
ATOM 690 N N . ASN A 1 90 ? 1.232 2.383 -17.484 1.00 91.81 90 ASN A N 1
ATOM 691 C CA . ASN A 1 90 ? 1.073 3.689 -16.853 1.00 91.81 90 ASN A CA 1
ATOM 692 C C . ASN A 1 90 ? 0.347 3.495 -15.517 1.00 91.81 90 ASN A C 1
ATOM 694 O O . ASN A 1 90 ? -0.210 2.420 -15.265 1.00 91.81 90 ASN A O 1
ATOM 698 N N . TYR A 1 91 ? 0.284 4.541 -14.699 1.00 94.88 91 TYR A N 1
ATOM 699 C CA . TYR A 1 91 ? -0.522 4.541 -13.482 1.00 94.88 91 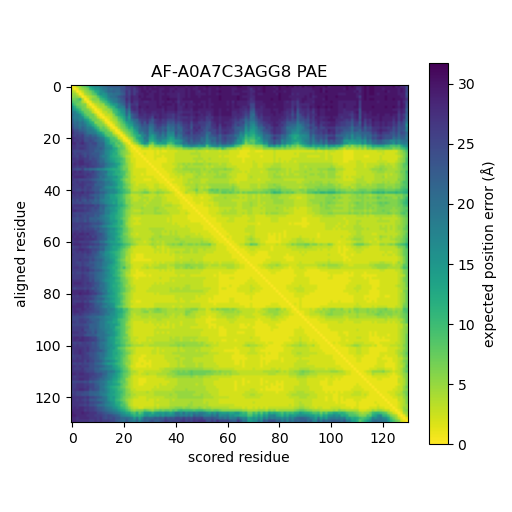TYR A CA 1
ATOM 700 C C . TYR A 1 91 ? -1.544 5.680 -13.478 1.00 94.88 91 TYR A C 1
ATOM 702 O O . TYR A 1 91 ? -1.436 6.659 -14.216 1.00 94.88 91 TYR A O 1
ATOM 710 N N . SER A 1 92 ? -2.551 5.554 -12.619 1.00 96.25 92 SER A N 1
ATOM 711 C CA . SER A 1 92 ? -3.442 6.650 -12.242 1.00 96.25 92 SER A CA 1
ATOM 712 C C . SER A 1 92 ? -3.682 6.605 -10.740 1.00 96.25 92 SER A C 1
ATOM 714 O O . SER A 1 92 ? -4.068 5.565 -10.205 1.00 96.25 92 SER A O 1
ATOM 716 N N . LEU A 1 93 ? -3.450 7.726 -10.053 1.00 97.25 93 LEU A N 1
ATOM 717 C CA . LEU A 1 93 ? -3.813 7.873 -8.647 1.00 97.25 93 LEU A CA 1
ATOM 718 C C . LEU A 1 93 ? -5.336 7.955 -8.541 1.00 97.25 93 LEU A C 1
ATOM 720 O O . LEU A 1 93 ? -5.940 8.901 -9.038 1.00 97.25 93 LEU A O 1
ATOM 724 N N . LEU A 1 94 ? -5.952 6.959 -7.909 1.00 97.62 94 LEU A N 1
ATOM 725 C CA . LEU A 1 94 ? -7.403 6.903 -7.747 1.00 97.62 94 LEU A CA 1
ATOM 726 C C . LEU A 1 94 ? -7.853 7.560 -6.444 1.00 97.62 94 LEU A C 1
ATOM 728 O O . LEU A 1 94 ? -8.886 8.222 -6.417 1.00 97.62 94 LEU A O 1
ATOM 732 N N . ALA A 1 95 ? -7.111 7.339 -5.355 1.00 98.06 95 ALA A N 1
ATOM 733 C CA . ALA A 1 95 ? -7.455 7.869 -4.040 1.00 98.06 95 ALA A CA 1
ATOM 734 C C . ALA A 1 95 ? -6.265 7.856 -3.072 1.00 98.06 95 ALA A C 1
ATOM 736 O O . ALA A 1 95 ? -5.360 7.028 -3.185 1.00 98.06 95 ALA A O 1
ATOM 737 N N . VAL A 1 96 ? -6.334 8.718 -2.057 1.00 98.25 96 VAL A N 1
ATOM 738 C CA . VAL A 1 96 ? -5.533 8.638 -0.828 1.00 98.25 96 VAL A CA 1
ATOM 739 C C . VAL A 1 96 ? -6.504 8.706 0.342 1.00 98.25 96 VAL A C 1
ATOM 741 O O . VAL A 1 96 ? -7.249 9.674 0.471 1.00 98.25 96 VAL A O 1
ATOM 744 N N . ASN A 1 97 ? -6.510 7.677 1.183 1.00 98.19 97 ASN A N 1
ATOM 745 C CA . ASN A 1 97 ? -7.423 7.571 2.318 1.00 98.19 97 ASN A CA 1
ATOM 746 C C . ASN A 1 97 ? -6.644 7.695 3.626 1.00 98.19 97 ASN A C 1
ATOM 748 O O . ASN A 1 97 ? -5.599 7.065 3.782 1.00 98.19 97 ASN A O 1
ATOM 752 N N . ASP A 1 98 ? -7.154 8.493 4.559 1.00 97.94 98 ASP A N 1
ATOM 753 C CA . ASP A 1 98 ? -6.629 8.576 5.922 1.00 97.94 98 ASP A CA 1
ATOM 754 C C . ASP A 1 98 ? -7.209 7.438 6.770 1.00 97.94 98 ASP A C 1
ATOM 756 O O . ASP A 1 98 ? -8.429 7.287 6.851 1.00 97.94 98 ASP A O 1
ATOM 760 N N . LEU A 1 99 ? -6.349 6.631 7.388 1.00 97.75 99 LEU A N 1
ATOM 761 C CA . LEU A 1 99 ? -6.747 5.577 8.324 1.00 97.75 99 LEU A CA 1
ATOM 762 C C . LEU A 1 99 ? -6.913 6.108 9.759 1.00 97.75 99 LEU A C 1
ATOM 764 O O . LEU A 1 99 ? -7.418 5.397 10.627 1.00 97.75 99 LEU A O 1
ATOM 768 N N . GLY A 1 100 ? -6.511 7.356 10.012 1.00 97.81 100 GLY A N 1
ATOM 769 C CA . GLY A 1 100 ? -6.661 8.058 11.284 1.00 97.81 100 GLY A CA 1
ATOM 770 C C . GLY A 1 100 ? -5.607 7.715 12.336 1.00 97.81 100 GLY A C 1
ATOM 771 O O . GLY A 1 100 ? -5.578 8.357 13.383 1.00 97.81 100 GLY A O 1
ATOM 772 N N . GLU A 1 101 ? -4.743 6.730 12.087 1.00 97.94 101 GLU A N 1
ATOM 773 C CA . GLU A 1 101 ? -3.605 6.404 12.946 1.00 97.94 101 GLU A CA 1
ATOM 774 C C . GLU A 1 101 ? -2.467 5.737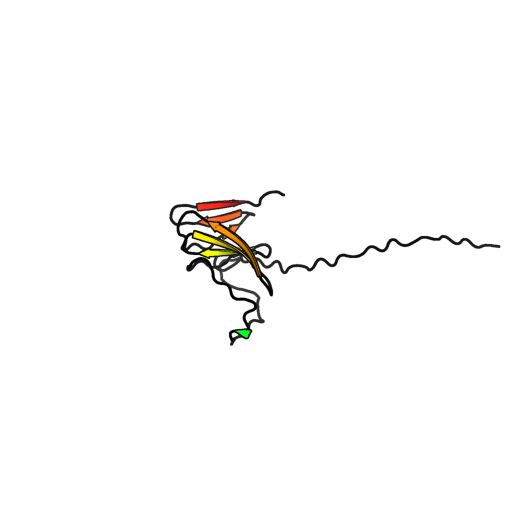 12.146 1.00 97.94 101 GLU A C 1
ATOM 776 O O . GLU A 1 101 ? -2.711 5.210 11.056 1.00 97.94 101 GLU A O 1
ATOM 781 N N . PRO A 1 102 ? -1.228 5.724 12.671 1.00 98.44 102 PRO A N 1
ATOM 782 C CA . PRO A 1 102 ? -0.094 5.087 12.010 1.00 98.44 102 PRO A CA 1
ATOM 783 C C . PRO A 1 102 ? -0.285 3.593 11.727 1.00 98.44 102 PRO A C 1
ATOM 785 O O . PRO A 1 102 ? -0.896 2.874 12.531 1.00 98.44 102 PRO A O 1
ATOM 788 N N . SER A 1 103 ? 0.297 3.104 10.628 1.00 98.38 103 SER A N 1
ATOM 789 C CA . SER A 1 103 ? 0.276 1.682 10.264 1.00 98.38 103 SER A CA 1
ATOM 790 C C . SER A 1 103 ? 1.496 1.220 9.474 1.00 98.38 103 SER A C 1
ATOM 792 O O . SER A 1 103 ? 1.777 1.722 8.397 1.00 98.38 103 SER A O 1
ATOM 794 N N . ASP A 1 104 ? 2.130 0.153 9.949 1.00 97.56 104 ASP A N 1
ATOM 795 C CA . ASP A 1 104 ? 3.159 -0.588 9.208 1.00 97.56 104 ASP A CA 1
ATOM 796 C C . ASP A 1 10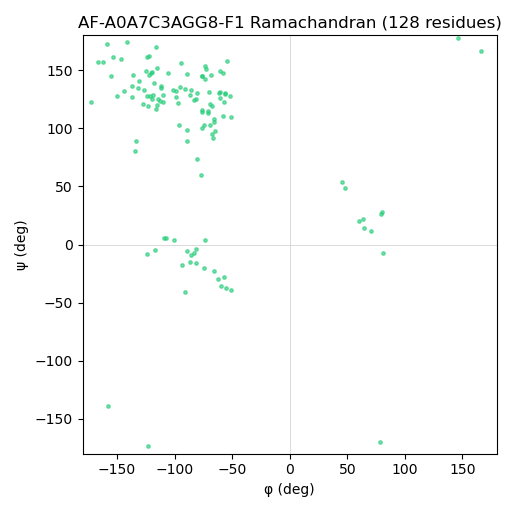4 ? 2.616 -1.875 8.562 1.00 97.56 104 ASP A C 1
ATOM 798 O O . ASP A 1 104 ? 3.364 -2.676 7.997 1.00 97.56 104 ASP A O 1
ATOM 802 N N . ALA A 1 105 ? 1.309 -2.119 8.680 1.00 97.75 105 ALA A N 1
ATOM 803 C CA . ALA A 1 105 ? 0.706 -3.387 8.305 1.00 97.75 105 ALA A CA 1
ATOM 804 C C . ALA A 1 105 ? 0.358 -3.433 6.814 1.00 97.75 105 ALA A C 1
ATOM 806 O O . ALA A 1 105 ? -0.315 -2.553 6.286 1.00 97.75 105 ALA A O 1
ATOM 807 N N . THR A 1 106 ? 0.737 -4.533 6.161 1.00 97.94 106 THR A N 1
ATOM 808 C CA . THR A 1 106 ? 0.259 -4.850 4.809 1.00 97.94 106 THR A CA 1
ATOM 809 C C . THR A 1 106 ? -1.227 -5.218 4.850 1.00 97.94 106 THR A C 1
ATOM 811 O O . THR A 1 106 ? -1.600 -6.055 5.680 1.00 97.94 106 THR A O 1
ATOM 814 N N . PRO A 1 107 ? -2.077 -4.646 3.973 1.00 97.00 107 PRO A N 1
ATOM 815 C CA . PRO A 1 107 ? -3.464 -5.076 3.823 1.00 97.00 107 PRO A CA 1
ATOM 816 C C . PRO A 1 107 ? -3.582 -6.577 3.531 1.00 97.00 107 PRO A C 1
ATOM 818 O O . PRO A 1 107 ? -2.664 -7.201 2.996 1.00 97.00 107 PRO A O 1
ATOM 821 N N . ALA A 1 108 ? -4.742 -7.157 3.824 1.00 96.94 108 ALA A N 1
ATOM 822 C CA . ALA A 1 108 ? -5.064 -8.518 3.406 1.00 96.94 108 ALA A CA 1
ATOM 823 C C . ALA A 1 108 ? -6.453 -8.567 2.777 1.00 96.94 108 ALA A C 1
ATOM 825 O O . ALA A 1 108 ? -7.397 -8.014 3.331 1.00 96.94 108 ALA A O 1
ATOM 826 N N . VAL A 1 109 ? -6.582 -9.249 1.644 1.00 95.12 109 VAL A N 1
ATOM 827 C CA . VAL A 1 109 ? -7.855 -9.463 0.956 1.00 95.12 109 VAL A CA 1
ATOM 828 C C . VAL A 1 109 ? -8.255 -10.930 1.061 1.00 95.12 109 VAL A C 1
ATOM 830 O O . VAL A 1 109 ? -7.458 -11.815 0.751 1.00 95.12 109 VAL A O 1
ATOM 833 N N . ALA A 1 110 ? -9.487 -11.176 1.499 1.00 92.56 110 ALA A N 1
ATOM 834 C CA . ALA A 1 110 ? -10.118 -12.492 1.539 1.00 92.56 110 ALA A CA 1
ATOM 835 C C . ALA A 1 110 ? -11.643 -12.332 1.504 1.00 92.56 110 ALA A C 1
ATOM 837 O O . ALA A 1 110 ? -12.166 -11.375 2.070 1.00 92.56 110 ALA A O 1
ATOM 838 N N . ASP A 1 111 ? -12.348 -13.260 0.854 1.00 90.19 111 ASP A N 1
ATOM 839 C CA . ASP A 1 111 ? -13.818 -13.312 0.809 1.00 90.19 111 ASP A CA 1
ATOM 840 C C . ASP A 1 111 ? -14.484 -11.965 0.467 1.00 90.19 111 ASP A C 1
ATOM 842 O O . ASP A 1 111 ? -15.383 -11.514 1.178 1.00 90.19 111 ASP A O 1
ATOM 846 N N . GLU A 1 112 ? -14.002 -11.294 -0.589 1.00 89.62 112 GLU A N 1
ATOM 847 C CA . GLU A 1 112 ? -14.480 -9.972 -1.053 1.00 89.62 112 GLU A CA 1
ATOM 848 C C . GLU A 1 112 ? -14.345 -8.837 -0.020 1.00 89.62 112 GLU A C 1
ATOM 850 O O . GLU A 1 112 ? -15.005 -7.793 -0.098 1.00 89.62 112 GLU A O 1
ATOM 855 N N . ARG A 1 113 ? -13.467 -9.029 0.965 1.00 94.25 113 ARG A N 1
ATOM 856 C CA . ARG A 1 113 ? -13.168 -8.061 2.017 1.00 94.25 113 ARG A CA 1
ATOM 857 C C . ARG A 1 113 ? -11.697 -7.716 2.015 1.00 94.25 113 ARG A C 1
ATOM 859 O O . ARG A 1 113 ? -10.850 -8.568 1.766 1.00 94.25 113 ARG A O 1
ATOM 866 N N . MET A 1 114 ? -11.398 -6.470 2.354 1.00 96.06 114 MET A N 1
ATOM 867 C CA . MET A 1 114 ? -10.043 -6.022 2.642 1.00 96.06 114 MET A CA 1
ATOM 868 C C . MET A 1 114 ? -9.930 -5.664 4.116 1.00 96.06 114 MET A C 1
ATOM 870 O O . MET A 1 114 ? -10.658 -4.816 4.624 1.00 96.06 114 MET A O 1
ATOM 874 N N . TYR A 1 115 ? -8.988 -6.295 4.796 1.00 97.62 115 TYR A N 1
ATOM 875 C CA . TYR A 1 115 ? -8.680 -6.058 6.192 1.00 97.62 115 TYR A CA 1
ATOM 876 C C . TYR A 1 115 ? -7.474 -5.133 6.292 1.00 97.62 115 TYR A C 1
ATOM 878 O O . TYR A 1 115 ? -6.423 -5.387 5.698 1.00 97.62 115 TYR A O 1
ATOM 886 N N . LEU A 1 116 ? -7.637 -4.058 7.053 1.00 97.94 116 LEU A N 1
ATOM 887 C CA . LEU A 1 116 ? -6.614 -3.054 7.302 1.00 97.94 116 LEU A CA 1
ATOM 888 C C . LEU A 1 116 ? -6.348 -3.029 8.798 1.00 97.94 116 LEU A C 1
ATOM 890 O O . LEU A 1 116 ? -7.272 -2.863 9.594 1.00 97.94 116 LEU A O 1
ATOM 894 N N . ARG A 1 117 ? -5.089 -3.196 9.184 1.00 98.06 117 ARG A N 1
ATOM 895 C CA . ARG A 1 117 ? -4.666 -3.016 10.568 1.00 98.06 117 ARG A CA 1
ATOM 896 C C . ARG A 1 117 ? -3.908 -1.714 10.683 1.00 98.06 117 ARG A C 1
ATOM 898 O O . ARG A 1 117 ? -3.215 -1.287 9.767 1.00 98.06 117 ARG A O 1
ATOM 905 N N . THR A 1 118 ? -4.051 -1.100 11.830 1.00 97.94 118 THR A N 1
ATOM 906 C CA . THR A 1 118 ? -3.490 0.188 12.169 1.00 97.94 118 THR A CA 1
ATOM 907 C C . THR A 1 118 ? -3.041 0.067 13.645 1.00 97.94 118 THR A C 1
ATOM 909 O O . THR A 1 118 ? -3.182 -1.019 14.226 1.00 97.94 118 THR A O 1
ATOM 912 N N . SER A 1 119 ? -2.366 1.056 14.239 1.00 97.69 119 SER A N 1
ATOM 913 C CA . SER A 1 119 ? -1.702 0.886 15.555 1.00 97.69 119 SER A CA 1
ATOM 914 C C . SER A 1 119 ? -2.593 0.290 16.660 1.00 97.69 119 SER A C 1
ATOM 916 O O . SER A 1 119 ? -2.138 -0.550 17.436 1.00 97.69 119 SER A O 1
ATOM 918 N N . SER A 1 120 ? -3.864 0.685 16.708 1.00 98.00 120 SER A N 1
ATOM 919 C CA . SER A 1 120 ? -4.851 0.269 17.704 1.00 98.00 120 SER A CA 1
ATOM 920 C C . SER A 1 120 ? -6.120 -0.361 17.113 1.00 98.00 120 SER A C 1
ATOM 922 O O . SER A 1 120 ? -6.930 -0.899 17.869 1.00 98.00 120 SER A O 1
ATOM 924 N N . ARG A 1 121 ? -6.316 -0.337 15.785 1.00 98.31 121 ARG A N 1
ATOM 925 C CA . ARG A 1 121 ? -7.566 -0.780 15.139 1.00 98.31 121 ARG A CA 1
ATOM 926 C C . ARG A 1 121 ? -7.357 -1.860 14.079 1.00 98.31 121 ARG A C 1
ATOM 928 O O . ARG A 1 121 ? -6.347 -1.920 13.379 1.00 98.31 121 ARG A O 1
ATOM 935 N N . LEU A 1 122 ? -8.376 -2.706 13.943 1.00 98.06 122 LEU A N 1
ATOM 936 C CA . LEU A 1 122 ? -8.591 -3.594 12.804 1.00 98.06 122 LEU A CA 1
ATOM 937 C C . LEU A 1 122 ? -9.873 -3.144 12.103 1.00 98.06 122 LEU A C 1
ATOM 939 O O . LEU A 1 122 ? -10.924 -3.033 12.729 1.00 98.06 122 LEU A O 1
ATOM 943 N N . MET A 1 123 ? -9.777 -2.881 10.809 1.00 97.81 123 MET A N 1
ATOM 944 C CA . MET A 1 123 ? -10.860 -2.383 9.970 1.00 97.81 123 MET A CA 1
ATOM 945 C C . MET A 1 123 ? -11.128 -3.379 8.845 1.00 97.81 123 MET A C 1
ATOM 947 O O . MET A 1 123 ? -10.212 -4.033 8.350 1.00 97.81 123 MET A O 1
ATOM 951 N N . CYS A 1 124 ? -12.386 -3.475 8.430 1.00 96.81 124 CYS A N 1
ATOM 952 C CA . CYS A 1 124 ? -12.825 -4.316 7.327 1.00 96.81 124 CYS A CA 1
ATOM 953 C C . CYS A 1 124 ? -13.535 -3.441 6.293 1.00 96.81 124 CYS A C 1
ATOM 955 O O . CYS A 1 124 ? -14.545 -2.806 6.599 1.00 96.81 124 CYS A O 1
ATOM 957 N N . LEU A 1 125 ? -13.003 -3.405 5.077 1.00 94.44 125 LEU A N 1
ATOM 958 C CA . LEU A 1 125 ? -13.648 -2.819 3.914 1.00 94.44 125 LEU A CA 1
ATOM 959 C C . LEU A 1 125 ? -14.370 -3.920 3.145 1.00 94.44 125 LEU A C 1
ATOM 961 O O . LEU A 1 125 ? -13.820 -4.995 2.916 1.00 94.44 125 LEU A O 1
ATOM 965 N N . THR A 1 126 ? -15.593 -3.631 2.722 1.00 90.69 126 THR A N 1
ATOM 966 C CA . THR A 1 126 ? -16.403 -4.520 1.885 1.00 90.69 126 THR A CA 1
ATOM 967 C C . THR A 1 126 ? -16.634 -3.854 0.536 1.00 90.69 126 THR A C 1
ATOM 969 O O . THR A 1 126 ? -16.638 -2.621 0.442 1.00 90.69 126 THR A O 1
ATOM 972 N N . ALA A 1 127 ? -16.811 -4.652 -0.518 1.00 73.69 127 ALA A N 1
ATOM 973 C CA . ALA A 1 127 ? -17.221 -4.117 -1.807 1.00 73.69 127 ALA A CA 1
ATOM 974 C C . ALA A 1 127 ? -18.529 -3.323 -1.650 1.00 73.69 127 ALA A C 1
ATOM 976 O O . ALA A 1 127 ? -19.511 -3.810 -1.084 1.00 73.69 127 ALA A O 1
ATOM 977 N N . LYS A 1 128 ? -18.556 -2.088 -2.165 1.00 66.12 128 LYS A N 1
ATOM 978 C CA . LYS A 1 128 ? -19.826 -1.385 -2.351 1.00 66.12 128 L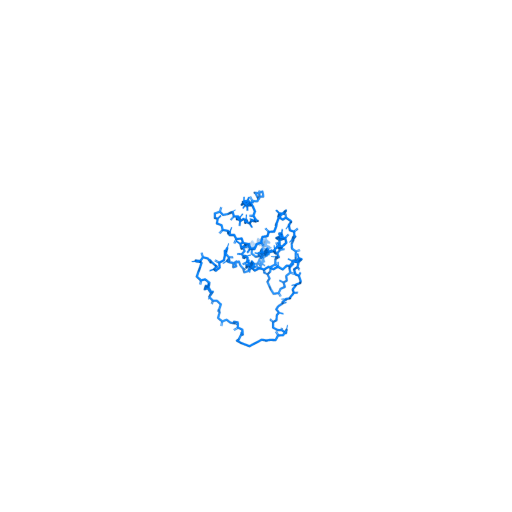YS A CA 1
ATOM 979 C C . LYS A 1 128 ? -20.582 -2.140 -3.439 1.00 66.12 128 LYS A C 1
ATOM 981 O O . LYS A 1 128 ? -20.073 -2.247 -4.553 1.00 66.12 128 LYS A O 1
ATOM 986 N N . ARG A 1 129 ? -21.765 -2.672 -3.117 1.00 53.19 129 ARG A N 1
ATOM 987 C CA . ARG A 1 129 ? -22.696 -3.144 -4.149 1.00 53.19 129 ARG A CA 1
ATOM 988 C C . ARG A 1 129 ? -22.974 -1.952 -5.067 1.00 53.19 129 ARG A C 1
ATOM 990 O O . ARG A 1 129 ? -23.322 -0.885 -4.558 1.00 53.19 129 ARG A O 1
ATOM 997 N N . GLN A 1 130 ? -22.702 -2.113 -6.360 1.00 44.34 130 GLN A N 1
ATOM 998 C CA . GLN A 1 130 ? -23.203 -1.188 -7.374 1.00 44.34 130 GLN A CA 1
ATOM 999 C C . GLN A 1 130 ? -24.704 -1.390 -7.549 1.00 44.34 130 GLN A C 1
ATOM 1001 O O . GLN A 1 130 ? -25.154 -2.548 -7.382 1.00 44.34 130 GLN A O 1
#

Foldseek 3Di:
DDDDDDPDDDDDDDDDPDPPDPFDWQFFCLRDVNVVDDPDDPDDPDDDPVPDLDDDDDPAAEQADWTGGPQWTWGAHQQQWTWIWRDDSDIDGPDIDHNPAGDRGHWGDDPQWIWDDHPPDIDIDHDDDD

Nearest PDB structures (foldseek):
  7cqy-assembly1_C  TM=8.099E-01  e=3.607E-02  Acidithiobacillus ferrooxidans
  7cqy-assembly1_A  TM=8.264E-01  e=5.083E-02  Acidithiobacillus ferrooxidans
  9co0-assembly1_B  TM=8.376E-01  e=1.269E-01  Escherichia coli
  9dta-assembly1_A  TM=6.680E-01  e=1.053E+00  Homo sapiens
  8ro1-assembly1_W  TM=4.859E-01  e=8.256E+00  Caenorhabditis elegans